Protein AF-D7LHH1-F1 (afdb_monomer_lite)

Organism: Arabidopsis lyrata subsp. lyrata (NCBI:txid81972)

Sequence (71 aa):
MNKGRRNLKQAASEQDFTFEECQSIAQVVSLRGSNQIEIMDAKGENSLALFPPRFRERKYLQSLKDEEFKG

InterPro domains:
  IPR012340 Nucleic acid-binding, OB-fold [G3DSA:2.40.50.140] (9-63)
  IPR012340 Nucleic acid-binding, OB-fold [SSF50249] (1-58)
  IPR039294 Probable RNA-binding protein EIF1AD [PTHR21641] (1-57)

Secondary structure (DSSP, 8-state):
---SSSSTTTTTS----PPPTT----EEEEE-STTEEEEE-TTS-EEEEEPPGGGTT-TTTHHHHHHHT--

Foldseek 3Di:
DPPPPDDPVPVPPDDPDDDDPPDFDWAFPDDDPDQWTWTAGPVRDIDIDGHPPVCPPDPPVVVVVVVVVPD

Structure (mmCIF, N/CA/C/O backbone):
data_AF-D7LHH1-F1
#
_entry.id   AF-D7LHH1-F1
#
loop_
_atom_site.group_PDB
_atom_site.id
_atom_site.type_symbol
_atom_site.label_atom_id
_atom_site.label_alt_id
_atom_site.labe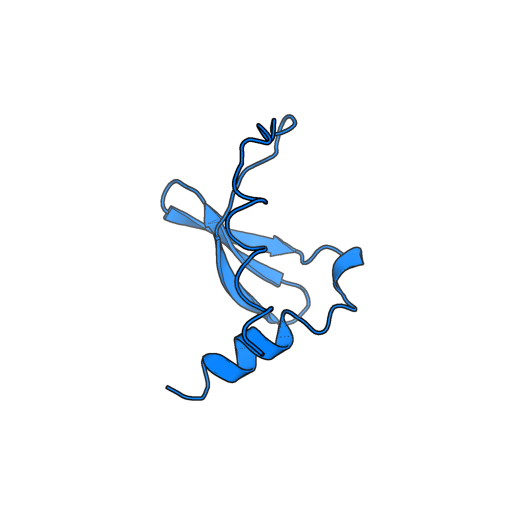l_comp_id
_atom_site.label_asym_id
_atom_site.label_entity_id
_atom_site.label_seq_id
_atom_site.pdbx_PDB_ins_code
_atom_site.Cartn_x
_atom_site.Cartn_y
_atom_site.Cartn_z
_atom_site.occupancy
_atom_site.B_iso_or_equiv
_atom_site.auth_seq_id
_atom_site.auth_comp_id
_atom_site.auth_asym_id
_atom_site.auth_atom_id
_atom_site.pdbx_PDB_model_num
ATOM 1 N N . MET A 1 1 ? 33.125 -12.721 13.693 1.00 40.72 1 MET A N 1
ATOM 2 C CA . MET A 1 1 ? 32.552 -11.376 13.939 1.00 40.72 1 MET A CA 1
ATOM 3 C C . MET A 1 1 ? 31.034 -11.431 13.761 1.00 40.72 1 MET A C 1
ATOM 5 O O . MET A 1 1 ? 30.529 -11.131 12.692 1.00 40.72 1 MET A O 1
ATOM 9 N N . ASN A 1 2 ? 30.293 -11.837 14.797 1.00 51.78 2 ASN A N 1
ATOM 10 C CA . ASN A 1 2 ? 28.825 -11.934 14.768 1.00 51.78 2 ASN A CA 1
ATOM 11 C C . ASN A 1 2 ? 28.188 -10.636 15.292 1.00 51.78 2 ASN A C 1
ATOM 13 O O . ASN A 1 2 ? 27.715 -10.590 16.423 1.00 51.78 2 ASN A O 1
ATOM 17 N N . LYS A 1 3 ? 28.209 -9.555 14.501 1.00 56.66 3 LYS A N 1
ATOM 18 C CA . LYS A 1 3 ? 27.623 -8.252 14.894 1.00 56.66 3 LYS A CA 1
ATOM 19 C C . LYS A 1 3 ? 26.318 -7.886 14.157 1.00 56.66 3 LYS A C 1
ATOM 21 O O . LYS A 1 3 ? 25.870 -6.756 14.279 1.00 56.66 3 LYS A O 1
ATOM 26 N N . GLY A 1 4 ? 25.686 -8.814 13.428 1.00 56.53 4 GLY A N 1
ATOM 27 C CA . GLY A 1 4 ? 24.538 -8.505 12.552 1.00 56.53 4 GLY A CA 1
ATOM 28 C C . GLY A 1 4 ? 23.128 -8.748 13.114 1.00 56.53 4 GLY A C 1
ATOM 29 O O . GLY A 1 4 ? 22.163 -8.257 12.543 1.00 56.53 4 GLY A O 1
ATOM 30 N N . ARG A 1 5 ? 22.960 -9.485 14.223 1.00 60.03 5 ARG A N 1
ATOM 31 C CA . ARG A 1 5 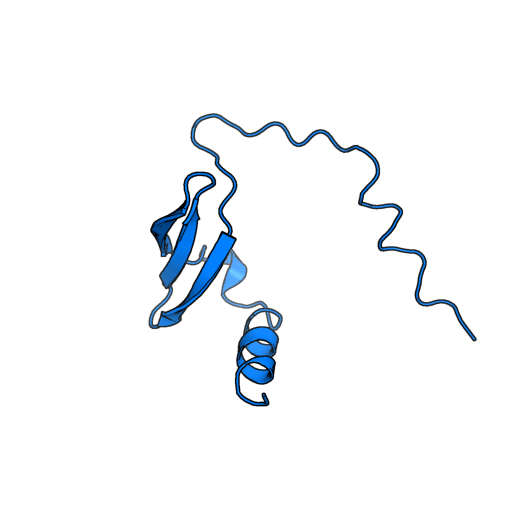? 21.628 -9.900 14.727 1.00 60.03 5 ARG A CA 1
ATOM 32 C C . ARG A 1 5 ? 21.209 -9.173 16.009 1.00 60.03 5 ARG A C 1
ATOM 34 O O . ARG A 1 5 ? 20.913 -9.819 17.009 1.00 60.03 5 ARG A O 1
ATOM 41 N N . ARG A 1 6 ? 21.214 -7.835 16.012 1.00 56.47 6 ARG A N 1
ATOM 42 C CA . ARG A 1 6 ? 20.733 -7.045 17.171 1.00 56.47 6 ARG A CA 1
ATOM 43 C C . ARG A 1 6 ? 19.654 -5.997 16.882 1.00 56.47 6 ARG A C 1
ATOM 45 O O . ARG A 1 6 ? 19.125 -5.451 17.836 1.00 56.47 6 ARG A O 1
ATOM 52 N N . ASN A 1 7 ? 19.243 -5.786 15.630 1.00 55.53 7 ASN A N 1
ATOM 53 C CA . ASN A 1 7 ? 18.328 -4.675 15.318 1.00 55.53 7 ASN A CA 1
ATOM 54 C C . ASN A 1 7 ? 16.856 -5.080 15.138 1.00 55.53 7 ASN A C 1
ATOM 56 O O . ASN A 1 7 ? 15.986 -4.227 15.253 1.00 55.53 7 ASN A O 1
ATOM 60 N N . LEU A 1 8 ? 16.546 -6.364 14.914 1.00 55.56 8 LEU A N 1
ATOM 61 C CA . LEU A 1 8 ? 15.153 -6.790 14.706 1.00 55.56 8 LEU A CA 1
ATOM 62 C C . LEU A 1 8 ? 14.330 -6.779 16.006 1.00 55.56 8 LEU A C 1
ATOM 64 O O . LEU A 1 8 ? 13.128 -6.560 15.982 1.00 55.56 8 LEU A O 1
ATOM 68 N N . LYS A 1 9 ? 14.983 -6.996 17.153 1.00 53.88 9 LYS A N 1
ATOM 69 C CA . LYS A 1 9 ? 14.300 -7.117 18.449 1.00 53.88 9 LYS A CA 1
ATOM 70 C C . LYS A 1 9 ? 14.069 -5.780 19.158 1.00 53.88 9 LYS A C 1
ATOM 72 O O . LYS A 1 9 ? 13.276 -5.743 20.084 1.00 53.88 9 LYS A O 1
ATOM 77 N N . GLN A 1 10 ? 14.747 -4.704 18.744 1.00 49.91 10 GLN A N 1
ATOM 78 C CA . GLN A 1 10 ? 14.647 -3.402 19.415 1.00 49.91 10 GLN A CA 1
ATOM 79 C C . GLN A 1 10 ? 13.593 -2.477 18.785 1.00 49.91 10 GLN A C 1
ATOM 81 O O . GLN A 1 10 ? 13.023 -1.660 19.491 1.00 49.91 10 GLN A O 1
ATOM 86 N N . ALA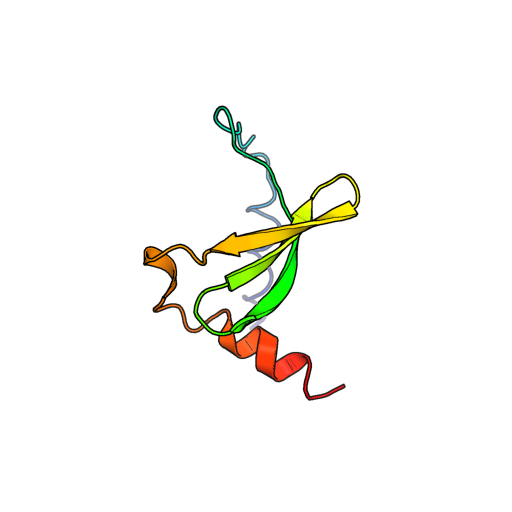 A 1 11 ? 13.282 -2.635 17.492 1.00 52.00 11 ALA A N 1
ATOM 87 C CA . ALA A 1 11 ? 12.235 -1.849 16.823 1.00 52.00 11 ALA A CA 1
ATOM 88 C C . ALA A 1 11 ? 10.814 -2.416 17.020 1.00 52.00 11 ALA A C 1
ATOM 90 O O . ALA A 1 11 ? 9.842 -1.717 16.772 1.00 52.00 11 ALA A O 1
ATOM 91 N N . ALA A 1 12 ? 10.696 -3.669 17.473 1.00 53.28 12 ALA A N 1
ATOM 92 C CA . ALA A 1 12 ? 9.426 -4.272 17.887 1.00 53.28 12 ALA A CA 1
ATOM 93 C C . ALA A 1 12 ? 8.991 -3.840 19.303 1.00 53.28 12 ALA A C 1
ATOM 95 O O . ALA A 1 12 ? 7.905 -4.205 19.744 1.00 53.28 12 ALA A O 1
ATOM 96 N N . SER A 1 13 ? 9.842 -3.094 20.019 1.00 52.25 13 SER A N 1
ATOM 97 C CA . SER A 1 13 ? 9.511 -2.520 21.321 1.00 52.25 13 SER A CA 1
ATOM 98 C C . SER A 1 13 ? 8.652 -1.275 21.102 1.00 52.25 13 SER A C 1
ATOM 100 O O . SER A 1 13 ? 9.180 -0.180 20.936 1.00 52.25 13 SER A O 1
ATOM 102 N N . GLU A 1 14 ? 7.336 -1.488 21.072 1.00 57.34 14 GLU A N 1
ATOM 103 C CA . GLU A 1 14 ? 6.336 -0.584 21.661 1.00 57.34 14 GLU A CA 1
ATOM 104 C C . GLU A 1 14 ? 6.455 0.891 21.240 1.00 57.34 14 GLU A C 1
ATOM 106 O O . GLU A 1 14 ? 6.635 1.788 22.060 1.00 57.34 14 GLU A O 1
ATOM 111 N N . GLN A 1 15 ? 6.334 1.164 19.942 1.00 56.62 15 GLN A N 1
ATOM 112 C CA . GLN A 1 15 ? 5.718 2.424 19.532 1.00 56.62 15 GLN A CA 1
ATOM 113 C C . GLN A 1 15 ? 4.289 2.103 19.128 1.00 56.62 15 GLN A C 1
ATOM 115 O O . GLN A 1 15 ? 4.063 1.478 18.091 1.00 56.62 15 GLN A O 1
ATOM 120 N N . ASP A 1 16 ? 3.339 2.505 19.968 1.00 62.59 16 ASP A N 1
ATOM 121 C CA . ASP A 1 16 ? 1.929 2.493 19.608 1.00 62.59 16 ASP A CA 1
ATOM 122 C C . ASP A 1 16 ? 1.748 3.430 18.413 1.00 62.59 16 ASP A C 1
ATOM 124 O O . ASP A 1 16 ? 1.862 4.651 18.520 1.00 62.59 16 ASP A O 1
ATOM 128 N N . PHE A 1 17 ? 1.538 2.846 17.237 1.00 67.12 17 PHE A N 1
ATOM 129 C CA . PHE A 1 17 ? 1.238 3.606 16.037 1.00 67.12 17 PHE A CA 1
ATOM 130 C C . PHE A 1 17 ? -0.264 3.884 16.030 1.00 67.12 17 PHE A C 1
ATOM 132 O O . PHE A 1 17 ? -1.069 2.991 15.762 1.00 67.12 17 PHE A O 1
ATOM 139 N N . THR A 1 18 ? -0.657 5.112 16.360 1.00 76.75 18 THR A N 1
ATOM 140 C CA . THR A 1 18 ? -2.045 5.548 16.202 1.00 76.75 18 THR A CA 1
ATOM 141 C C . THR A 1 18 ? -2.297 5.849 14.731 1.00 76.75 18 THR A C 1
ATOM 143 O O . THR A 1 18 ? -1.634 6.704 14.146 1.00 76.75 18 THR A O 1
ATOM 146 N N . PHE A 1 19 ? -3.244 5.134 14.130 1.00 78.31 19 PHE A N 1
ATOM 147 C CA . PHE A 1 19 ? -3.724 5.447 12.790 1.00 78.31 19 PHE A CA 1
ATOM 148 C C . PHE A 1 19 ? -4.528 6.743 12.819 1.00 78.31 19 PHE A C 1
ATOM 150 O O . PHE A 1 19 ? -5.387 6.922 13.681 1.00 78.31 19 PHE A O 1
ATOM 157 N N . GLU A 1 20 ? -4.260 7.623 11.860 1.00 85.31 20 GLU A N 1
ATOM 158 C CA . GLU A 1 20 ? -5.135 8.762 11.594 1.00 85.31 20 GLU A CA 1
ATOM 159 C C . GLU A 1 20 ? -6.479 8.273 11.037 1.00 85.31 20 GLU A C 1
ATOM 161 O O . GLU A 1 20 ? -6.598 7.149 10.529 1.00 85.31 20 GLU A O 1
ATOM 166 N N . GLU A 1 21 ? -7.497 9.134 11.081 1.00 83.38 21 GLU A N 1
ATOM 167 C CA . GLU A 1 21 ? -8.772 8.841 10.429 1.00 83.38 21 GLU A CA 1
ATOM 168 C C . GLU A 1 21 ? -8.552 8.464 8.953 1.00 83.38 21 GLU A C 1
ATOM 170 O O . GLU A 1 21 ? -7.769 9.084 8.230 1.00 83.38 21 GLU A O 1
ATOM 175 N N . CYS A 1 22 ? -9.259 7.425 8.503 1.00 84.94 22 CYS A N 1
ATOM 176 C CA . CYS A 1 22 ? -9.146 6.845 7.160 1.00 84.94 22 CYS A CA 1
ATOM 177 C C . CYS A 1 22 ? -7.816 6.132 6.839 1.00 84.94 22 CYS A C 1
ATOM 179 O O . CYS A 1 22 ? -7.547 5.862 5.667 1.00 84.94 22 CYS A O 1
ATOM 181 N N . GLN A 1 23 ? -6.994 5.786 7.834 1.00 86.88 23 GLN A N 1
ATOM 182 C CA . GLN A 1 23 ? -5.848 4.897 7.633 1.00 86.88 23 GLN A CA 1
ATOM 183 C C . GLN A 1 23 ? -6.160 3.461 8.065 1.00 86.88 23 GLN A C 1
ATOM 185 O O . GLN A 1 23 ? -6.842 3.217 9.058 1.00 86.88 23 GLN A O 1
ATOM 190 N N . SER A 1 24 ? -5.624 2.496 7.321 1.00 86.25 24 SER A N 1
ATOM 191 C CA . SER A 1 24 ? -5.747 1.073 7.628 1.00 86.25 24 SER A CA 1
ATOM 192 C C . SER A 1 24 ? -4.474 0.322 7.254 1.00 86.25 24 SER A C 1
ATOM 194 O O . SER A 1 24 ? -3.762 0.694 6.320 1.00 86.25 24 SER A O 1
ATOM 196 N N . ILE A 1 25 ? -4.211 -0.776 7.960 1.00 89.00 25 ILE A N 1
ATOM 197 C CA . ILE A 1 25 ? -3.171 -1.735 7.580 1.00 89.00 25 ILE A CA 1
ATOM 198 C C . ILE A 1 25 ? -3.726 -2.648 6.488 1.00 89.00 25 ILE A C 1
ATOM 200 O O . ILE A 1 25 ? -4.838 -3.158 6.612 1.00 89.00 25 ILE A O 1
ATOM 204 N N . ALA A 1 26 ? -2.930 -2.886 5.448 1.00 91.44 26 ALA A N 1
ATOM 205 C CA . ALA A 1 26 ? -3.217 -3.879 4.423 1.00 91.44 26 ALA A CA 1
ATOM 206 C C . ALA A 1 26 ? -1.937 -4.631 4.037 1.00 91.44 26 ALA A C 1
ATOM 208 O O . ALA A 1 26 ? -0.834 -4.077 4.091 1.00 91.44 26 ALA A O 1
ATOM 209 N N . GLN A 1 27 ? -2.085 -5.893 3.644 1.00 90.69 27 GLN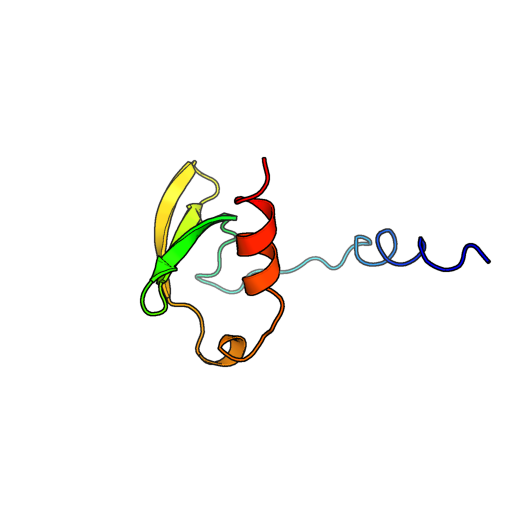 A N 1
ATOM 210 C CA . GLN A 1 27 ? -0.990 -6.724 3.155 1.00 90.69 27 GLN A CA 1
ATOM 211 C C . GLN A 1 27 ? -0.875 -6.589 1.638 1.00 90.69 27 GLN A C 1
ATOM 213 O O . GLN A 1 27 ? -1.873 -6.681 0.935 1.00 90.69 27 GLN A O 1
ATOM 218 N N . VAL A 1 28 ? 0.339 -6.412 1.115 1.00 89.75 28 VAL A N 1
ATOM 219 C CA . VAL A 1 28 ? 0.571 -6.472 -0.335 1.00 89.75 28 VAL A CA 1
ATOM 220 C C . VAL A 1 28 ? 0.473 -7.926 -0.790 1.00 89.75 28 VAL A C 1
ATOM 222 O O . VAL A 1 28 ? 1.216 -8.770 -0.297 1.00 89.75 28 VAL A O 1
ATOM 225 N N . VAL A 1 29 ? -0.434 -8.196 -1.727 1.00 91.06 29 VAL A N 1
ATOM 226 C CA . VAL A 1 29 ? -0.643 -9.523 -2.325 1.00 91.06 29 VAL A CA 1
ATOM 227 C C . VAL A 1 29 ? 0.176 -9.667 -3.596 1.00 91.06 29 VAL A C 1
ATOM 229 O O . VAL A 1 29 ? 0.843 -10.673 -3.796 1.00 91.06 29 VAL A O 1
ATOM 232 N N . SER A 1 30 ? 0.132 -8.661 -4.471 1.00 87.69 30 SER A N 1
ATOM 233 C CA . SER A 1 30 ? 0.857 -8.707 -5.737 1.00 87.69 30 SER A CA 1
ATOM 234 C C . SER A 1 30 ? 1.258 -7.318 -6.218 1.00 87.69 30 SER A C 1
ATOM 236 O O . SER A 1 30 ? 0.590 -6.307 -5.973 1.00 87.69 30 SER A O 1
ATOM 238 N N . LEU A 1 31 ? 2.376 -7.264 -6.939 1.00 87.31 31 LEU A N 1
ATOM 239 C CA . LEU A 1 31 ? 2.807 -6.065 -7.644 1.00 87.31 31 LEU A CA 1
ATOM 240 C C . LEU A 1 31 ? 2.185 -6.070 -9.037 1.00 87.31 31 LEU A C 1
ATOM 242 O O . LEU A 1 31 ? 2.524 -6.909 -9.874 1.00 87.31 31 LEU A O 1
ATOM 246 N N . ARG A 1 32 ? 1.300 -5.112 -9.310 1.00 82.88 32 ARG A N 1
ATOM 247 C CA . ARG A 1 32 ? 0.739 -4.927 -10.648 1.00 82.88 32 ARG A CA 1
ATOM 248 C C . ARG A 1 32 ? 1.652 -4.017 -11.474 1.00 82.88 32 ARG A C 1
ATOM 250 O O . ARG A 1 32 ? 2.612 -3.414 -10.985 1.00 82.88 32 ARG A O 1
ATOM 257 N N . GLY A 1 33 ? 1.399 -3.972 -12.778 1.00 77.69 33 GLY A N 1
ATOM 258 C CA . GLY A 1 33 ? 2.074 -3.032 -13.668 1.00 77.69 33 GLY A CA 1
ATOM 259 C C . GLY A 1 33 ? 1.661 -1.585 -13.389 1.00 77.69 33 GLY A C 1
ATOM 260 O O . GLY A 1 33 ? 0.741 -1.310 -12.621 1.00 77.69 33 GLY A O 1
ATOM 261 N N . SER A 1 34 ? 2.331 -0.648 -14.056 1.00 77.50 34 SER A N 1
ATOM 262 C CA . SER A 1 34 ? 1.806 0.708 -14.261 1.00 77.50 34 SER A CA 1
ATOM 263 C C . SER A 1 34 ? 1.478 1.526 -13.010 1.00 77.50 34 SER A C 1
ATOM 265 O O . SER A 1 34 ? 0.662 2.421 -13.137 1.00 77.50 34 SER A O 1
ATOM 267 N N . ASN A 1 35 ? 2.156 1.297 -11.874 1.00 83.69 35 ASN A N 1
ATOM 268 C CA . ASN A 1 35 ? 1.982 1.973 -10.571 1.00 83.69 35 ASN A CA 1
ATOM 269 C C . ASN A 1 35 ? 0.920 1.397 -9.622 1.00 83.69 35 ASN A C 1
ATOM 271 O O . ASN A 1 35 ? 0.638 2.035 -8.614 1.00 83.69 35 ASN A O 1
ATOM 275 N N . GLN A 1 36 ? 0.369 0.218 -9.885 1.00 88.25 36 GLN A N 1
ATOM 276 C CA . GLN A 1 36 ? -0.654 -0.372 -9.022 1.00 88.25 36 GLN A CA 1
ATOM 277 C C . GLN A 1 36 ? -0.105 -1.519 -8.167 1.00 88.25 36 GLN A C 1
ATOM 279 O O . GLN A 1 36 ? 0.821 -2.229 -8.562 1.00 88.25 36 GLN A O 1
ATOM 284 N N . ILE A 1 37 ? -0.709 -1.713 -6.998 1.00 90.62 37 ILE A N 1
ATOM 285 C CA . ILE A 1 37 ? -0.532 -2.886 -6.140 1.00 90.62 37 ILE A CA 1
ATOM 286 C C . ILE A 1 37 ? -1.880 -3.482 -5.803 1.00 90.62 37 ILE A C 1
ATOM 288 O O . ILE A 1 37 ? -2.859 -2.764 -5.613 1.00 90.62 37 ILE A O 1
ATOM 292 N N . GLU A 1 38 ? -1.906 -4.799 -5.703 1.00 92.56 38 GLU A N 1
ATOM 293 C CA . GLU A 1 38 ?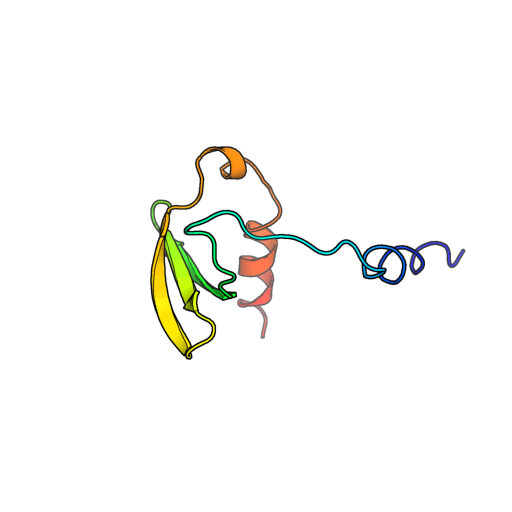 -3.006 -5.495 -5.065 1.00 92.56 38 GLU A CA 1
ATOM 294 C C . GLU A 1 38 ? -2.704 -5.622 -3.580 1.00 92.56 38 GLU A C 1
ATOM 296 O O . GLU A 1 38 ? -1.611 -6.045 -3.187 1.00 92.56 38 GLU A O 1
ATOM 301 N N . ILE A 1 39 ? -3.676 -5.235 -2.768 1.00 93.19 39 ILE A N 1
ATOM 302 C CA . ILE A 1 39 ? -3.616 -5.320 -1.319 1.00 93.19 39 ILE A CA 1
ATOM 303 C C . ILE A 1 39 ? -4.802 -6.120 -0.801 1.00 93.19 39 ILE A C 1
ATOM 305 O O . ILE A 1 39 ? -5.866 -6.101 -1.410 1.00 93.19 39 ILE A O 1
ATOM 309 N N . MET A 1 40 ? -4.615 -6.784 0.329 1.00 95.25 40 MET A N 1
ATOM 310 C CA . MET A 1 40 ? -5.662 -7.465 1.073 1.00 95.25 40 MET A CA 1
ATOM 311 C C . MET A 1 40 ? -5.816 -6.785 2.427 1.00 95.25 40 MET A C 1
ATOM 313 O O . MET A 1 40 ? -4.824 -6.536 3.121 1.00 95.25 40 MET A O 1
ATOM 317 N N . ASP A 1 41 ? -7.046 -6.438 2.779 1.00 92.31 41 ASP A N 1
ATOM 318 C CA . ASP A 1 41 ? -7.348 -5.842 4.073 1.00 92.31 41 ASP A CA 1
ATOM 319 C C . ASP A 1 41 ? -7.374 -6.896 5.201 1.00 92.31 41 ASP A C 1
ATOM 321 O O . ASP A 1 41 ? -7.177 -8.095 4.988 1.00 92.31 41 ASP A O 1
ATOM 325 N N . ALA A 1 42 ? -7.633 -6.454 6.433 1.00 90.12 42 ALA A N 1
ATOM 326 C CA . ALA A 1 42 ? -7.721 -7.344 7.591 1.00 90.12 42 ALA A CA 1
ATOM 327 C C . ALA A 1 42 ? -8.917 -8.320 7.550 1.00 90.12 42 ALA A C 1
ATOM 329 O O . ALA A 1 42 ? -8.952 -9.269 8.332 1.00 90.12 42 ALA A O 1
ATOM 330 N N . LYS A 1 43 ? -9.900 -8.091 6.671 1.00 93.06 43 LYS A N 1
ATOM 331 C CA . LYS A 1 43 ? -11.055 -8.973 6.460 1.00 93.06 43 LYS A CA 1
ATOM 332 C C . LYS A 1 43 ? -10.797 -10.014 5.369 1.00 93.06 43 LYS A C 1
ATOM 334 O O . LYS A 1 43 ? -11.620 -10.909 5.194 1.00 93.06 43 LYS A O 1
ATOM 339 N N . GLY A 1 44 ? -9.662 -9.930 4.674 1.00 92.69 44 GLY A N 1
ATOM 340 C CA . GLY A 1 44 ? -9.334 -10.801 3.551 1.00 92.69 44 GLY A CA 1
ATOM 341 C C . GLY A 1 44 ? -9.888 -10.305 2.213 1.00 92.69 44 GLY A C 1
ATOM 342 O O . GLY A 1 44 ? -9.922 -11.069 1.252 1.00 92.69 44 GLY A O 1
ATOM 343 N N . GLU A 1 45 ? -10.349 -9.054 2.136 1.00 95.06 45 GLU A N 1
ATOM 344 C CA . GLU A 1 45 ? -10.882 -8.468 0.910 1.00 95.06 45 GLU A CA 1
ATOM 345 C C . GLU A 1 45 ? -9.755 -7.840 0.087 1.00 95.06 45 GLU A C 1
ATOM 347 O O . GLU A 1 45 ? -8.982 -7.009 0.577 1.00 95.06 45 GLU A O 1
ATOM 352 N N . ASN A 1 46 ? -9.672 -8.220 -1.191 1.00 94.81 46 ASN A N 1
ATOM 353 C CA . ASN A 1 46 ? -8.675 -7.673 -2.103 1.00 94.81 46 ASN A CA 1
ATOM 354 C C . ASN A 1 46 ? -9.131 -6.337 -2.694 1.00 94.81 46 ASN A C 1
ATOM 356 O O . ASN A 1 46 ? -10.286 -6.150 -3.073 1.00 94.81 46 ASN A O 1
ATOM 360 N N . SER A 1 47 ? -8.188 -5.414 -2.833 1.00 93.25 47 SER A N 1
ATOM 361 C CA . SER A 1 47 ? -8.375 -4.095 -3.431 1.00 93.25 47 SER A CA 1
ATOM 362 C C . SER A 1 47 ? -7.144 -3.684 -4.234 1.00 93.25 47 SER A C 1
ATOM 364 O O . SER A 1 47 ? -6.045 -4.207 -4.042 1.00 93.25 47 SER A O 1
ATOM 366 N N . LEU A 1 48 ? -7.315 -2.721 -5.141 1.00 92.81 48 LEU A N 1
ATOM 367 C CA . LEU A 1 48 ? -6.209 -2.113 -5.880 1.00 92.81 48 LEU A CA 1
ATOM 368 C C . LEU A 1 48 ? -5.852 -0.760 -5.271 1.00 92.81 48 LEU A C 1
ATOM 370 O O . LEU A 1 48 ? -6.710 0.109 -5.126 1.00 92.81 48 LEU A O 1
ATOM 374 N N . ALA A 1 49 ? -4.571 -0.565 -4.973 1.00 90.00 49 ALA A N 1
ATOM 375 C CA . ALA A 1 49 ? -4.035 0.703 -4.504 1.00 90.00 49 ALA A CA 1
ATOM 376 C C . ALA A 1 49 ? -2.952 1.233 -5.450 1.00 90.00 49 ALA A C 1
ATOM 378 O O . ALA A 1 49 ? -2.289 0.487 -6.172 1.00 90.00 49 ALA A O 1
ATOM 379 N N . LEU A 1 50 ? -2.772 2.552 -5.444 1.00 90.25 50 LEU A N 1
ATOM 380 C CA . LEU A 1 50 ? -1.713 3.214 -6.195 1.00 90.25 50 LEU A CA 1
ATOM 381 C C . LEU A 1 50 ? -0.422 3.231 -5.378 1.00 90.25 50 LEU A C 1
ATOM 383 O O . LEU A 1 50 ? -0.420 3.572 -4.195 1.00 90.25 50 LEU A O 1
ATOM 387 N N . PHE A 1 51 ? 0.699 2.946 -6.033 1.00 82.94 51 PHE A N 1
ATOM 388 C CA . PHE A 1 51 ? 2.020 3.158 -5.470 1.00 82.94 51 PHE A CA 1
ATOM 389 C C . PHE A 1 51 ? 2.220 4.645 -5.198 1.00 82.94 51 PHE A C 1
ATOM 391 O O . PHE A 1 51 ? 2.137 5.456 -6.132 1.00 82.94 51 PHE A O 1
ATOM 398 N N . PRO A 1 52 ? 2.550 5.036 -3.956 1.00 79.50 52 PRO A N 1
ATOM 399 C CA . PRO A 1 52 ? 2.724 6.440 -3.682 1.00 79.50 52 PRO A CA 1
ATOM 400 C C . PRO A 1 52 ? 3.935 6.977 -4.467 1.00 79.50 52 PRO A C 1
ATOM 402 O O . PRO A 1 52 ? 5.005 6.357 -4.469 1.00 79.50 52 PRO A O 1
ATOM 405 N N . PRO A 1 53 ? 3.814 8.163 -5.092 1.00 73.50 53 PRO A N 1
ATOM 406 C CA . PRO A 1 53 ? 4.849 8.796 -5.907 1.00 73.50 53 PRO A CA 1
ATOM 407 C C . PRO A 1 53 ? 6.257 8.821 -5.315 1.00 73.50 53 PRO A C 1
ATOM 409 O O . PRO A 1 53 ? 7.235 8.739 -6.054 1.00 73.50 53 PRO A O 1
ATOM 412 N N . ARG A 1 54 ? 6.336 8.942 -3.986 1.00 76.25 54 ARG A N 1
ATOM 413 C CA . ARG A 1 54 ? 7.568 9.102 -3.203 1.00 76.25 54 ARG A CA 1
ATOM 414 C C . ARG A 1 54 ? 8.355 7.795 -3.043 1.00 76.25 54 ARG A C 1
ATOM 416 O O . ARG A 1 54 ? 9.499 7.828 -2.608 1.00 76.25 54 ARG A O 1
ATOM 423 N N . PHE A 1 55 ? 7.760 6.656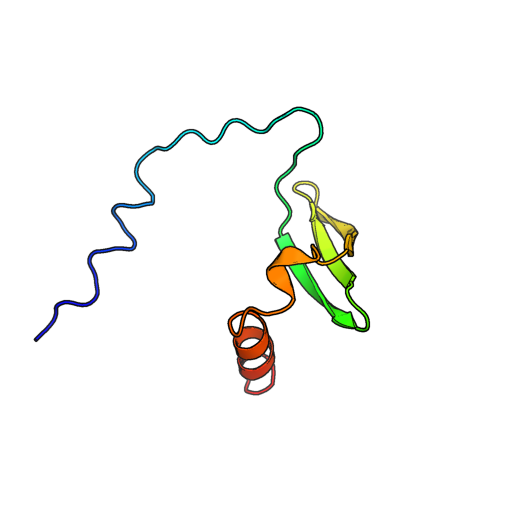 -3.404 1.00 68.75 55 PHE A N 1
ATOM 424 C CA . PHE A 1 55 ? 8.407 5.340 -3.365 1.00 68.75 55 PHE A CA 1
ATOM 425 C C . PHE A 1 55 ? 8.902 4.867 -4.738 1.00 68.75 55 PHE A C 1
ATOM 427 O O . PHE A 1 55 ? 9.489 3.791 -4.826 1.00 68.75 55 PHE A O 1
ATOM 434 N N . ARG A 1 56 ? 8.729 5.672 -5.799 1.00 63.41 56 ARG A N 1
ATOM 435 C CA . ARG A 1 56 ? 9.085 5.303 -7.181 1.00 63.41 56 ARG A CA 1
ATOM 436 C C . ARG A 1 56 ? 10.584 5.062 -7.417 1.00 63.41 56 ARG A C 1
ATOM 438 O O . ARG A 1 56 ? 10.925 4.408 -8.392 1.00 63.41 56 ARG A O 1
ATOM 445 N N . GLU A 1 57 ? 11.464 5.509 -6.519 1.00 60.47 57 GLU A N 1
ATOM 446 C CA . GLU A 1 57 ? 12.925 5.352 -6.654 1.00 60.47 57 GLU A CA 1
ATOM 447 C C . GLU A 1 57 ? 13.552 4.275 -5.743 1.00 60.47 57 GLU A C 1
ATOM 449 O O . GLU A 1 57 ? 14.772 4.096 -5.738 1.00 60.47 57 GLU A O 1
ATOM 454 N N . ARG A 1 58 ? 12.775 3.522 -4.948 1.00 54.78 58 ARG A N 1
ATOM 455 C CA . ARG A 1 58 ? 13.371 2.585 -3.978 1.00 54.78 58 ARG A CA 1
ATOM 456 C C . ARG A 1 58 ? 13.618 1.190 -4.562 1.00 54.78 58 ARG A C 1
ATOM 458 O O . ARG A 1 58 ? 12.700 0.396 -4.734 1.00 54.78 58 ARG A O 1
ATOM 465 N N . LYS A 1 59 ? 14.911 0.865 -4.705 1.00 51.53 59 LYS A N 1
ATOM 466 C CA . LYS A 1 59 ? 15.543 -0.435 -5.037 1.00 51.53 59 LYS A CA 1
ATOM 467 C C . LYS A 1 59 ? 15.062 -1.679 -4.251 1.00 51.53 59 LYS A C 1
ATOM 469 O O . LYS A 1 59 ? 15.558 -2.765 -4.513 1.00 51.53 59 LYS A O 1
ATOM 474 N N . TYR A 1 60 ? 14.145 -1.553 -3.290 1.00 53.16 60 TYR A N 1
ATOM 475 C CA . TYR A 1 60 ? 13.789 -2.618 -2.337 1.00 53.16 60 TYR A CA 1
ATOM 476 C C . TYR A 1 60 ? 12.593 -3.483 -2.772 1.00 53.16 60 TYR A C 1
ATOM 478 O O . TYR A 1 60 ? 12.458 -4.614 -2.329 1.00 53.16 60 TYR A O 1
ATOM 486 N N . LEU A 1 61 ? 11.724 -2.977 -3.653 1.00 55.09 61 LEU A N 1
ATOM 487 C CA . LEU A 1 61 ? 10.577 -3.748 -4.162 1.00 55.09 61 LEU A CA 1
ATOM 488 C C . LEU A 1 61 ? 10.949 -4.648 -5.347 1.00 55.09 61 LEU A C 1
ATOM 490 O O . LEU A 1 61 ? 10.223 -5.584 -5.662 1.00 55.09 61 LEU A O 1
ATOM 494 N N . GLN A 1 62 ? 12.082 -4.371 -5.999 1.00 52.03 62 GLN A N 1
ATOM 495 C CA . GLN A 1 62 ? 12.575 -5.180 -7.110 1.00 52.03 62 GLN A CA 1
ATOM 496 C C . GLN A 1 62 ? 13.122 -6.529 -6.619 1.00 52.03 62 GLN A C 1
ATOM 498 O O . GLN A 1 62 ? 12.864 -7.537 -7.261 1.00 52.03 62 GLN A O 1
ATOM 503 N N . SER A 1 63 ? 13.767 -6.580 -5.444 1.00 50.28 63 SER A N 1
ATOM 504 C CA . SER A 1 63 ? 14.285 -7.839 -4.883 1.00 50.28 63 SER A CA 1
ATOM 505 C C . SER A 1 63 ? 13.188 -8.816 -4.450 1.00 50.28 63 SER A C 1
ATOM 507 O O . SER A 1 63 ? 13.439 -10.011 -4.412 1.00 50.28 63 SER A O 1
ATOM 509 N N . LEU A 1 64 ? 11.971 -8.331 -4.163 1.00 52.12 64 LEU A N 1
ATOM 510 C CA . LEU A 1 64 ? 10.810 -9.194 -3.900 1.00 52.12 64 LEU A CA 1
ATOM 511 C C . LEU A 1 64 ? 10.297 -9.879 -5.178 1.00 52.12 64 LEU A C 1
ATOM 513 O O . LEU A 1 64 ? 9.738 -10.965 -5.097 1.00 52.12 64 LEU A O 1
ATOM 517 N N . LYS A 1 65 ? 10.523 -9.285 -6.361 1.00 50.78 65 LYS A N 1
ATOM 518 C CA . LYS A 1 65 ? 10.206 -9.928 -7.649 1.00 50.78 65 LYS A CA 1
ATOM 519 C C . LYS A 1 65 ? 11.217 -11.010 -8.030 1.00 50.78 65 LYS A C 1
ATOM 521 O O . LYS A 1 65 ? 10.864 -11.937 -8.750 1.00 50.78 65 LYS A O 1
ATOM 526 N N . ASP A 1 66 ? 12.457 -10.885 -7.562 1.00 49.41 66 ASP A N 1
ATOM 527 C CA . ASP A 1 66 ? 13.537 -11.814 -7.904 1.00 49.41 66 ASP A CA 1
ATOM 528 C C . ASP A 1 66 ? 13.499 -13.106 -7.058 1.00 49.41 66 ASP A C 1
ATOM 530 O O . ASP A 1 66 ? 14.016 -14.133 -7.501 1.00 49.41 66 ASP A O 1
ATOM 534 N N . GLU A 1 67 ? 12.872 -13.084 -5.872 1.00 51.56 67 GLU A N 1
ATOM 535 C CA . GLU A 1 67 ? 12.681 -14.278 -5.026 1.00 51.56 67 GLU A CA 1
ATOM 536 C C . GLU A 1 67 ? 11.492 -15.153 -5.462 1.00 51.56 67 GLU A C 1
ATOM 538 O O . GLU A 1 67 ? 11.607 -16.374 -5.403 1.00 51.56 67 GLU A O 1
ATOM 543 N N . GLU A 1 68 ? 10.394 -14.588 -5.980 1.00 50.41 68 GLU A N 1
ATOM 544 C CA . GLU A 1 68 ? 9.248 -15.391 -6.462 1.00 50.41 68 GLU A CA 1
ATOM 545 C C . GLU A 1 68 ? 9.521 -16.136 -7.782 1.00 50.41 68 GLU A C 1
ATOM 547 O O . GLU A 1 68 ? 8.829 -17.097 -8.101 1.00 50.41 68 GLU A O 1
ATOM 552 N N . PHE A 1 69 ? 10.542 -15.742 -8.553 1.00 45.09 69 PHE A N 1
ATOM 553 C CA . PHE A 1 69 ? 10.912 -16.413 -9.811 1.00 45.09 69 PHE A CA 1
ATOM 554 C C . PHE A 1 69 ? 12.022 -17.474 -9.657 1.00 45.09 69 PHE A C 1
ATOM 556 O O . PHE A 1 69 ? 12.527 -18.001 -10.653 1.00 45.09 69 PHE A O 1
ATOM 563 N N . LYS A 1 70 ? 12.403 -17.810 -8.417 1.00 42.12 70 LYS A N 1
ATOM 564 C CA . LYS A 1 70 ? 13.310 -18.919 -8.080 1.00 42.12 70 LYS A CA 1
ATOM 565 C C . LYS A 1 70 ? 12.741 -19.762 -6.932 1.00 42.12 70 LYS A C 1
ATOM 567 O O . LYS A 1 70 ? 13.317 -19.795 -5.847 1.00 42.12 70 LYS A O 1
ATOM 572 N N . GLY A 1 71 ? 11.646 -20.474 -7.177 1.00 38.16 71 GLY A N 1
ATOM 573 C CA . GLY A 1 71 ? 11.095 -21.447 -6.229 1.00 38.16 71 GLY A CA 1
ATOM 574 C C . GLY A 1 71 ? 9.930 -22.212 -6.808 1.00 38.16 71 GLY A C 1
ATOM 575 O O . GLY A 1 71 ? 8.864 -21.585 -6.941 1.00 38.16 71 GLY A O 1
#

pLDDT: mean 71.19, std 17.84, range [38.16, 95.25]

Radius of gyration: 15.92 Å; chains: 1; bounding box: 44×30×36 Å